Protein AF-A0AAW5PEY7-F1 (afdb_monomer_lite)

pLDDT: mean 78.11, std 16.35, range [37.06, 93.56]

Sequence (83 aa):
MAREQAPESFHSVSLSVSGRGYTANIWRGGATEWGLLSVDIEGGQTVKVNKPKFPSCRAVLQEAEKVAFAGMTVGAGTGDGAG

Radius of gyration: 14.81 Å; chains: 1; bounding box: 39×24×49 Å

Structure (mmCIF, N/CA/C/O backbone):
data_AF-A0AAW5PEY7-F1
#
_entry.id   AF-A0AAW5PEY7-F1
#
loop_
_atom_site.group_PDB
_atom_site.id
_atom_site.type_symbol
_atom_site.label_atom_id
_atom_site.label_alt_id
_atom_site.label_comp_id
_atom_site.label_asym_id
_atom_site.label_entity_id
_atom_site.label_seq_id
_atom_site.pdbx_PDB_ins_code
_atom_site.Cartn_x
_atom_site.Cartn_y
_atom_site.Cartn_z
_atom_site.occupancy
_atom_site.B_iso_or_equiv
_atom_site.auth_seq_id
_atom_site.auth_comp_id
_atom_site.auth_asym_id
_atom_site.auth_atom_id
_atom_site.pdbx_PDB_model_num
ATOM 1 N N . MET A 1 1 ? 3.669 7.160 -30.949 1.00 38.53 1 MET A N 1
ATOM 2 C CA . MET A 1 1 ? 2.435 6.609 -30.351 1.00 38.53 1 MET A CA 1
ATOM 3 C C . MET A 1 1 ? 2.730 6.369 -28.883 1.00 38.53 1 MET A C 1
ATOM 5 O O . MET A 1 1 ? 3.548 5.507 -28.585 1.00 38.53 1 MET A O 1
ATOM 9 N N . ALA A 1 2 ? 2.194 7.199 -27.987 1.00 41.53 2 ALA A N 1
ATOM 10 C CA . ALA A 1 2 ? 2.345 6.980 -26.555 1.00 41.53 2 ALA A CA 1
ATOM 11 C C . ALA A 1 2 ? 1.514 5.743 -26.203 1.00 41.53 2 ALA A C 1
ATOM 13 O O . ALA A 1 2 ? 0.294 5.820 -26.128 1.00 41.53 2 ALA A O 1
ATOM 14 N N . ARG A 1 3 ? 2.163 4.576 -26.096 1.00 43.16 3 ARG A N 1
ATOM 15 C CA . ARG A 1 3 ? 1.551 3.422 -25.437 1.00 43.16 3 ARG A CA 1
ATOM 16 C C . ARG A 1 3 ? 1.380 3.859 -23.994 1.00 43.16 3 ARG A C 1
ATOM 18 O O . ARG A 1 3 ? 2.360 3.931 -23.257 1.00 43.16 3 ARG A O 1
ATOM 25 N N . GLU A 1 4 ? 0.154 4.202 -23.634 1.00 54.47 4 GLU A N 1
ATOM 26 C CA . GLU A 1 4 ? -0.327 4.189 -22.261 1.00 54.47 4 GLU A CA 1
ATOM 27 C C . GLU A 1 4 ? -0.153 2.744 -21.785 1.00 54.47 4 GLU A C 1
ATOM 29 O O . GLU A 1 4 ? -1.044 1.907 -21.907 1.00 54.47 4 GLU A O 1
ATOM 34 N N . GLN A 1 5 ? 1.080 2.392 -21.412 1.00 48.47 5 GLN A N 1
ATOM 35 C CA . GLN A 1 5 ? 1.402 1.082 -20.888 1.00 48.47 5 GLN A CA 1
ATOM 36 C C . GLN A 1 5 ? 0.658 1.012 -19.568 1.00 48.47 5 GLN A C 1
ATOM 38 O O . GLN A 1 5 ? 1.065 1.632 -18.585 1.00 48.47 5 GLN A O 1
ATOM 43 N N . ALA A 1 6 ? -0.475 0.308 -19.581 1.00 51.09 6 ALA A N 1
ATOM 44 C CA . ALA A 1 6 ? -1.078 -0.180 -18.360 1.00 51.09 6 ALA A CA 1
ATOM 45 C C . ALA A 1 6 ? 0.064 -0.760 -17.508 1.00 51.09 6 ALA A C 1
ATOM 47 O O . ALA A 1 6 ? 0.915 -1.458 -18.074 1.00 51.09 6 ALA A O 1
ATOM 48 N N . PRO A 1 7 ? 0.147 -0.409 -16.213 1.00 56.47 7 PRO A N 1
ATOM 49 C CA . PRO A 1 7 ? 1.235 -0.850 -15.350 1.00 56.47 7 PRO A CA 1
ATOM 50 C C . PRO A 1 7 ? 1.485 -2.345 -15.566 1.00 56.47 7 PRO A C 1
ATOM 52 O O . PRO A 1 7 ? 0.538 -3.126 -15.498 1.00 56.47 7 PRO A O 1
ATOM 55 N N . GLU A 1 8 ? 2.729 -2.723 -15.880 1.00 62.50 8 GLU A N 1
ATOM 56 C CA . GLU A 1 8 ? 3.074 -4.053 -16.410 1.00 62.50 8 GLU A CA 1
ATOM 57 C C . GLU A 1 8 ? 2.570 -5.206 -15.532 1.00 62.50 8 GLU A C 1
ATOM 59 O O . GLU A 1 8 ? 2.333 -6.306 -16.030 1.00 62.50 8 GLU A O 1
ATOM 64 N N . SER A 1 9 ? 2.355 -4.975 -14.234 1.00 77.94 9 SER A N 1
ATOM 65 C CA . SER A 1 9 ? 1.540 -5.843 -13.381 1.00 77.94 9 SER A CA 1
ATOM 66 C C . SER A 1 9 ? 0.954 -5.073 -12.195 1.00 77.94 9 SER A C 1
ATOM 68 O O . SER A 1 9 ? 1.660 -4.324 -11.517 1.00 77.94 9 SER A O 1
ATOM 70 N N . PHE A 1 10 ? -0.333 -5.276 -11.913 1.00 84.62 10 PHE A N 1
ATOM 71 C CA . PHE A 1 10 ? -0.989 -4.814 -10.687 1.00 84.62 10 PHE A CA 1
ATOM 72 C C . PHE A 1 10 ? -0.980 -5.929 -9.638 1.00 84.62 10 PHE A C 1
ATOM 74 O O . PHE A 1 10 ? -1.232 -7.091 -9.962 1.00 84.62 10 PHE A O 1
ATOM 81 N N . HIS A 1 11 ? -0.717 -5.577 -8.380 1.00 85.69 11 HIS A N 1
ATOM 82 C CA . HIS A 1 11 ? -0.721 -6.512 -7.263 1.00 85.69 11 HIS A CA 1
ATOM 83 C C . HIS A 1 11 ? -1.425 -5.905 -6.048 1.00 85.69 11 HIS A C 1
ATOM 85 O O . HIS A 1 11 ? -1.175 -4.758 -5.682 1.00 85.69 11 HIS A O 1
ATOM 91 N N . SER A 1 12 ? -2.241 -6.715 -5.378 1.00 90.00 12 SER A N 1
ATOM 92 C CA . SER A 1 12 ? -2.819 -6.386 -4.076 1.00 90.00 12 SER A CA 1
ATOM 93 C C . SER A 1 12 ? -2.210 -7.299 -3.022 1.00 90.00 12 SER A C 1
ATOM 95 O O . SER A 1 12 ? -2.195 -8.519 -3.186 1.00 90.00 12 SER A O 1
ATOM 97 N N . VAL A 1 13 ? -1.682 -6.708 -1.953 1.00 89.44 13 VAL A N 1
ATOM 98 C CA . VAL A 1 13 ? -1.053 -7.440 -0.849 1.00 89.44 13 VAL A CA 1
ATOM 99 C C . VAL A 1 13 ? -1.780 -7.086 0.438 1.00 89.44 13 VAL A C 1
ATOM 101 O O . VAL A 1 13 ? -1.728 -5.939 0.879 1.00 89.44 13 VAL A O 1
ATOM 104 N N . SER A 1 14 ? -2.452 -8.066 1.035 1.00 90.75 14 SER A N 1
ATOM 105 C CA . SER A 1 14 ? -3.097 -7.913 2.338 1.00 90.75 14 SER A CA 1
ATOM 106 C C . SER A 1 14 ? -2.105 -8.225 3.456 1.00 90.75 14 SER A C 1
ATOM 108 O O . SER A 1 14 ? -1.409 -9.239 3.424 1.00 90.75 14 SER A O 1
ATOM 110 N N . LEU A 1 15 ? -2.023 -7.326 4.428 1.00 88.44 15 LEU A N 1
ATOM 111 C CA . LEU A 1 15 ? -1.110 -7.372 5.564 1.00 88.44 15 LEU A CA 1
ATOM 112 C C . LEU A 1 15 ? -1.884 -7.018 6.836 1.00 88.44 15 LEU A C 1
ATOM 114 O O . LEU A 1 15 ? -2.916 -6.353 6.784 1.00 88.44 15 LEU A O 1
ATOM 118 N N . SER A 1 16 ? -1.374 -7.440 7.988 1.00 85.12 16 SER A N 1
ATOM 119 C CA . SER A 1 16 ? -1.934 -7.079 9.291 1.00 85.12 16 SER A CA 1
ATOM 120 C C . SER A 1 16 ? -0.856 -6.414 10.132 1.00 85.12 16 SER A C 1
ATOM 122 O O . SER A 1 16 ? 0.209 -6.991 10.339 1.00 85.12 16 SER A O 1
ATOM 124 N N . VAL A 1 17 ? -1.135 -5.210 10.629 1.00 75.62 17 VAL A N 1
ATOM 125 C CA . VAL A 1 17 ? -0.218 -4.428 11.468 1.00 75.62 17 VAL A CA 1
ATOM 126 C C . VAL A 1 17 ? -0.950 -4.011 12.732 1.00 75.62 17 VAL A C 1
ATOM 128 O O . VAL A 1 17 ? -2.065 -3.500 12.677 1.00 75.62 17 VAL A O 1
ATOM 131 N N . SER A 1 18 ? -0.341 -4.279 13.890 1.00 73.94 18 SER A N 1
ATOM 132 C CA . SER A 1 18 ? -0.923 -3.988 15.210 1.00 73.94 18 SER A CA 1
ATOM 133 C C . SER A 1 18 ? -2.358 -4.512 15.392 1.00 73.94 18 SER A C 1
ATOM 135 O O . SER A 1 18 ? -3.190 -3.863 16.020 1.00 73.94 18 SER A O 1
ATOM 137 N N . GLY A 1 19 ? -2.661 -5.683 14.819 1.00 80.94 19 GLY A N 1
ATOM 138 C CA . GLY A 1 19 ? -3.975 -6.325 14.930 1.00 80.94 19 GLY A CA 1
ATOM 139 C C . GLY A 1 19 ? -5.060 -5.778 13.996 1.00 80.94 19 GLY A C 1
ATOM 140 O O . GLY A 1 19 ? -6.192 -6.237 14.089 1.00 80.94 19 GLY A O 1
ATOM 141 N N . ARG A 1 20 ? -4.737 -4.839 13.095 1.00 80.06 20 ARG A N 1
ATOM 142 C CA . ARG A 1 20 ? -5.651 -4.329 12.059 1.00 80.06 20 ARG A CA 1
ATOM 143 C C . ARG A 1 20 ? -5.164 -4.698 10.662 1.00 80.06 20 ARG A C 1
ATOM 145 O O . ARG A 1 20 ? -3.977 -4.551 10.356 1.00 80.06 20 ARG A O 1
ATOM 152 N N . GLY A 1 21 ? -6.075 -5.184 9.822 1.00 88.81 21 GLY A N 1
ATOM 153 C CA . GLY A 1 21 ? -5.792 -5.496 8.423 1.00 88.81 21 GLY A CA 1
ATOM 154 C C . GLY A 1 21 ? -5.659 -4.248 7.545 1.00 88.81 21 GLY A C 1
ATOM 155 O O . GLY A 1 21 ? -6.300 -3.224 7.778 1.00 88.81 21 GLY A O 1
ATOM 156 N N . TYR A 1 22 ? -4.845 -4.327 6.498 1.00 92.19 22 TYR A N 1
ATOM 157 C CA . TYR A 1 22 ? -4.910 -3.418 5.357 1.00 92.19 22 TYR A CA 1
ATOM 158 C C . TYR A 1 22 ? -4.492 -4.135 4.072 1.00 92.19 22 TYR A C 1
ATOM 160 O O . TYR A 1 22 ? -3.771 -5.129 4.097 1.00 92.19 22 TYR A O 1
ATOM 168 N N . THR A 1 23 ? -4.927 -3.618 2.930 1.00 93.56 23 THR A N 1
ATOM 169 C CA . THR A 1 23 ? -4.540 -4.086 1.601 1.00 93.56 23 THR A CA 1
ATOM 170 C C . THR A 1 23 ? -3.789 -2.980 0.876 1.00 93.56 23 THR A C 1
ATOM 172 O O . THR A 1 23 ? -4.307 -1.886 0.671 1.00 93.56 23 THR A O 1
ATOM 175 N N . ALA A 1 24 ? -2.540 -3.248 0.503 1.00 93.00 24 ALA A N 1
ATOM 176 C CA . ALA A 1 24 ? -1.731 -2.353 -0.309 1.00 93.00 24 ALA A CA 1
ATOM 177 C C . ALA A 1 24 ? -1.934 -2.677 -1.790 1.00 93.00 24 ALA A C 1
ATOM 179 O O . ALA A 1 24 ? -1.639 -3.790 -2.228 1.00 93.00 24 ALA A O 1
ATOM 180 N N . ASN A 1 25 ? -2.388 -1.694 -2.563 1.00 92.25 25 ASN A N 1
ATOM 181 C CA . ASN A 1 25 ? -2.496 -1.795 -4.012 1.00 92.25 25 ASN A CA 1
ATOM 182 C C . ASN A 1 25 ? -1.246 -1.196 -4.637 1.00 92.25 25 ASN A C 1
ATOM 184 O O . ASN A 1 25 ? -1.022 0.020 -4.594 1.00 92.25 25 ASN A O 1
ATOM 188 N N . ILE A 1 26 ? -0.420 -2.064 -5.203 1.00 91.94 26 ILE A N 1
ATOM 189 C CA . ILE A 1 26 ? 0.864 -1.713 -5.788 1.00 91.94 26 ILE A CA 1
ATOM 190 C C . ILE A 1 26 ? 0.874 -2.060 -7.269 1.00 91.94 26 ILE A C 1
ATOM 192 O O . ILE A 1 26 ? 0.148 -2.932 -7.745 1.00 91.94 26 ILE A O 1
ATOM 196 N N . TRP A 1 27 ? 1.732 -1.381 -8.009 1.00 89.06 27 TRP A N 1
ATOM 197 C CA . TRP A 1 27 ? 2.002 -1.716 -9.393 1.00 89.06 27 TRP A CA 1
ATOM 198 C C . TRP A 1 27 ? 3.492 -1.935 -9.604 1.00 89.06 27 TRP A C 1
ATOM 200 O O . TRP A 1 27 ? 4.325 -1.395 -8.872 1.00 89.06 27 TRP A O 1
ATOM 210 N N . ARG A 1 28 ? 3.814 -2.745 -10.606 1.00 86.94 28 ARG A N 1
ATOM 211 C CA . ARG A 1 28 ? 5.171 -3.027 -11.051 1.00 86.94 28 ARG A CA 1
ATOM 212 C C . ARG A 1 28 ? 5.333 -2.521 -12.481 1.00 86.94 28 ARG A C 1
ATOM 214 O O . ARG A 1 28 ? 4.536 -2.874 -13.344 1.00 86.94 28 ARG A O 1
ATOM 221 N N . GLY A 1 29 ? 6.344 -1.687 -12.700 1.00 81.50 29 GLY A N 1
ATOM 222 C CA . GLY A 1 29 ? 6.677 -1.055 -13.983 1.00 81.50 29 GLY A CA 1
ATOM 223 C C . GLY A 1 29 ? 7.944 -1.583 -14.639 1.00 81.50 29 GLY A C 1
ATOM 224 O O . GLY A 1 29 ? 8.562 -0.857 -15.404 1.00 81.50 29 GLY A O 1
ATOM 225 N N . GLY A 1 30 ? 8.400 -2.766 -14.222 1.00 75.31 30 GLY A N 1
ATOM 226 C CA . GLY A 1 30 ? 9.623 -3.391 -14.710 1.00 75.31 30 GLY A CA 1
ATOM 227 C C . GLY A 1 30 ? 10.277 -4.266 -13.643 1.00 75.31 30 GLY A C 1
ATOM 228 O O . GLY A 1 30 ? 9.720 -4.506 -12.567 1.00 75.31 30 GLY A O 1
ATOM 229 N N . ALA A 1 31 ? 11.494 -4.754 -13.899 1.00 72.19 31 ALA A N 1
ATOM 230 C CA . ALA A 1 31 ? 12.191 -5.640 -12.962 1.00 72.19 31 ALA A CA 1
ATOM 231 C C . ALA A 1 31 ? 12.383 -5.004 -11.570 1.00 72.19 31 ALA A C 1
ATOM 233 O O . ALA A 1 31 ? 12.251 -5.699 -10.559 1.00 72.19 31 ALA A O 1
ATOM 234 N N . THR A 1 32 ? 12.628 -3.691 -11.536 1.00 75.56 32 THR A N 1
ATOM 235 C CA . THR A 1 32 ? 13.042 -2.922 -10.353 1.00 75.56 32 THR A CA 1
ATOM 236 C C . THR A 1 32 ? 12.099 -1.776 -9.988 1.00 75.56 32 THR A C 1
ATOM 238 O O . THR A 1 32 ? 12.318 -1.118 -8.975 1.00 75.56 32 THR A O 1
ATOM 241 N N . GLU A 1 33 ? 11.066 -1.516 -10.788 1.00 83.44 33 GLU A N 1
ATOM 242 C CA . GLU A 1 33 ? 10.172 -0.374 -10.593 1.00 83.44 33 GLU A CA 1
ATOM 243 C C . GLU A 1 33 ? 8.879 -0.810 -9.913 1.00 83.44 33 GLU A C 1
ATOM 245 O O . GLU A 1 33 ? 8.125 -1.627 -10.444 1.00 83.44 33 GLU A O 1
ATOM 250 N N . TRP A 1 34 ? 8.636 -0.254 -8.729 1.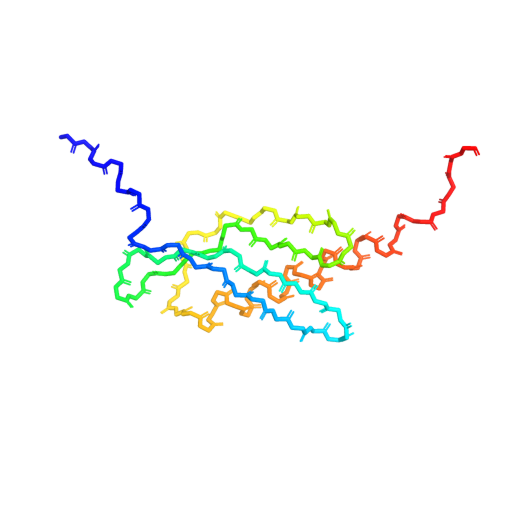00 88.94 34 TRP A N 1
ATOM 251 C CA . TRP A 1 34 ? 7.437 -0.491 -7.933 1.00 88.94 34 TRP A CA 1
ATOM 252 C C . TRP A 1 34 ? 6.755 0.833 -7.609 1.00 88.94 34 TRP A C 1
ATOM 254 O O . TRP A 1 34 ? 7.429 1.834 -7.378 1.00 88.94 34 TRP A O 1
ATOM 264 N N . GLY A 1 35 ? 5.432 0.844 -7.515 1.00 90.88 35 GLY A N 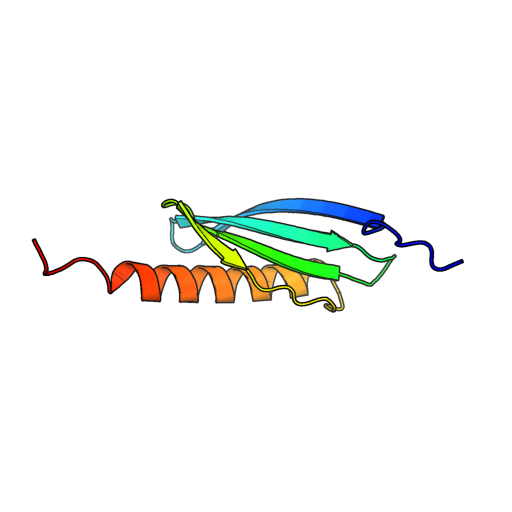1
ATOM 265 C CA . GLY A 1 35 ? 4.671 2.016 -7.097 1.00 90.88 35 GLY A CA 1
ATOM 266 C C . GLY A 1 35 ? 3.506 1.659 -6.184 1.00 90.88 35 GLY A C 1
ATOM 267 O O . GLY A 1 35 ? 2.969 0.558 -6.255 1.00 90.88 35 GLY A O 1
ATOM 268 N N . LEU A 1 36 ? 3.125 2.598 -5.318 1.00 92.38 36 LEU A N 1
ATOM 269 C CA . LEU A 1 36 ? 1.996 2.491 -4.393 1.00 92.38 36 LEU A CA 1
ATOM 270 C C . LEU A 1 36 ? 0.839 3.342 -4.911 1.00 92.38 36 LEU A C 1
ATOM 272 O O . LEU A 1 36 ? 0.969 4.563 -5.011 1.00 92.38 36 LEU A O 1
ATOM 276 N N . LEU A 1 37 ? -0.293 2.715 -5.219 1.00 91.62 37 LEU A N 1
ATOM 277 C CA . LEU A 1 37 ? -1.485 3.405 -5.715 1.00 91.62 37 LEU A CA 1
ATOM 278 C C . LEU A 1 37 ? -2.365 3.841 -4.552 1.00 91.62 37 LEU A C 1
ATOM 280 O O . LEU A 1 37 ? -2.618 5.035 -4.365 1.00 91.62 37 LEU A O 1
ATOM 284 N N . SER A 1 38 ? -2.789 2.873 -3.747 1.00 91.56 38 SER A N 1
ATOM 285 C CA . SER A 1 38 ? -3.646 3.091 -2.590 1.00 91.56 38 SER A CA 1
ATOM 286 C C . SER A 1 38 ? -3.398 2.057 -1.500 1.00 91.56 38 SER A C 1
ATOM 288 O O . SER A 1 38 ? -2.793 1.008 -1.729 1.00 91.56 38 SER A O 1
ATOM 290 N N . VAL A 1 39 ? -3.885 2.377 -0.309 1.00 92.06 39 VAL A N 1
ATOM 291 C CA . VAL A 1 39 ? -3.918 1.497 0.853 1.00 92.06 39 VAL A CA 1
ATOM 292 C C . VAL A 1 39 ? -5.353 1.457 1.362 1.00 92.06 39 VAL A C 1
ATOM 294 O O . VAL A 1 39 ? -5.882 2.488 1.773 1.00 92.06 39 VAL A O 1
ATOM 297 N N . ASP A 1 40 ? -5.981 0.289 1.316 1.00 91.44 40 ASP A N 1
ATOM 298 C CA . ASP A 1 40 ? -7.310 0.045 1.873 1.00 91.44 40 ASP A CA 1
ATOM 299 C C . ASP A 1 40 ? -7.163 -0.481 3.297 1.00 91.44 40 ASP A C 1
ATOM 301 O O . ASP A 1 40 ? -6.627 -1.563 3.512 1.00 91.44 40 ASP A O 1
ATOM 305 N N . ILE A 1 41 ? -7.605 0.286 4.282 1.00 89.38 41 ILE A N 1
ATOM 306 C CA . ILE A 1 41 ? -7.509 -0.056 5.699 1.00 8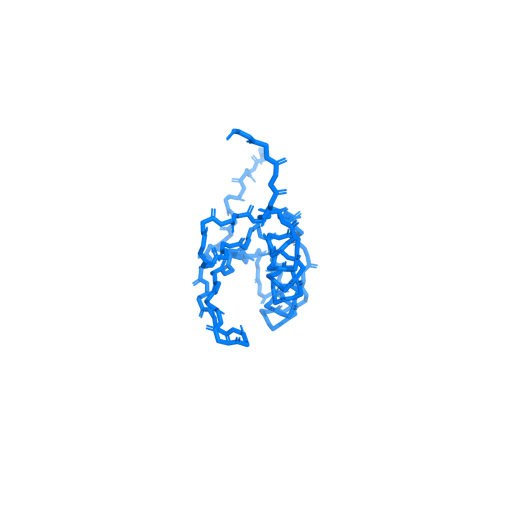9.38 41 ILE A CA 1
ATOM 307 C C . ILE A 1 41 ? -8.809 -0.741 6.122 1.00 89.38 41 ILE A C 1
ATOM 309 O O . ILE A 1 41 ? -9.910 -0.287 5.793 1.00 89.38 41 ILE A O 1
ATOM 313 N N . GLU A 1 42 ? -8.685 -1.833 6.872 1.00 82.50 42 GLU A N 1
ATOM 314 C CA . GLU A 1 42 ? -9.820 -2.517 7.485 1.00 82.50 42 GLU A CA 1
ATOM 315 C C . GLU A 1 42 ? -10.606 -1.534 8.369 1.00 82.50 42 GLU A C 1
ATOM 317 O O . GLU A 1 42 ? -10.042 -0.863 9.234 1.00 82.50 42 GLU A O 1
ATOM 322 N N . GLY A 1 43 ? -11.906 -1.393 8.095 1.00 76.69 43 GLY A N 1
ATOM 323 C CA . GLY A 1 43 ? -12.730 -0.283 8.596 1.00 76.69 43 GLY A CA 1
ATOM 324 C C . GLY A 1 43 ? -13.252 0.656 7.502 1.00 76.69 43 GLY A C 1
ATOM 325 O O . GLY A 1 43 ? -13.978 1.596 7.807 1.00 76.69 43 GLY A O 1
ATOM 326 N N . GLY A 1 44 ? -12.928 0.387 6.230 1.00 79.69 44 GLY A N 1
ATOM 327 C CA . GLY A 1 44 ? -13.538 1.045 5.066 1.00 79.69 44 GLY A CA 1
ATOM 328 C C . GLY A 1 44 ? -12.834 2.322 4.605 1.00 79.69 44 GLY A C 1
ATOM 329 O O . GLY A 1 44 ? -13.353 3.032 3.747 1.00 79.69 44 GLY A O 1
ATOM 330 N N . GLN A 1 45 ? -11.654 2.624 5.151 1.00 84.56 45 GLN A N 1
ATOM 331 C CA . GLN A 1 45 ? -10.894 3.812 4.779 1.00 84.56 45 GLN A CA 1
ATOM 332 C C . GLN A 1 45 ? -9.867 3.488 3.691 1.00 84.56 45 GLN A C 1
ATOM 334 O O . GLN A 1 45 ? -8.941 2.714 3.919 1.00 84.56 45 GLN A O 1
ATOM 339 N N . THR A 1 46 ? -9.965 4.149 2.539 1.00 88.69 46 THR A N 1
ATOM 340 C CA . THR A 1 46 ? -8.975 4.043 1.456 1.00 88.69 46 THR A CA 1
ATOM 341 C C . THR A 1 46 ? -8.108 5.295 1.393 1.00 88.69 46 THR A C 1
ATOM 343 O O . THR A 1 46 ? -8.603 6.396 1.153 1.00 88.69 46 THR A O 1
ATOM 346 N N . VAL A 1 47 ? -6.793 5.133 1.527 1.00 88.06 47 VAL A N 1
ATOM 347 C CA . VAL A 1 47 ? -5.819 6.218 1.368 1.00 88.06 47 VAL A CA 1
ATOM 348 C C . VAL A 1 47 ? -5.176 6.122 -0.012 1.00 88.06 47 VAL A C 1
ATOM 350 O O . VAL A 1 47 ? -4.448 5.175 -0.307 1.00 88.06 47 VAL A O 1
ATOM 353 N N . LYS A 1 48 ? -5.431 7.106 -0.879 1.00 89.19 48 LYS A N 1
ATOM 354 C CA . LYS A 1 48 ? -4.779 7.210 -2.194 1.00 89.19 48 LYS A CA 1
ATOM 355 C C . LYS A 1 48 ? -3.414 7.875 -2.032 1.00 89.19 48 LYS A C 1
ATOM 357 O O . LYS A 1 48 ? -3.328 8.978 -1.506 1.00 89.19 48 LYS A O 1
ATOM 362 N N . VAL A 1 49 ? -2.360 7.208 -2.494 1.00 85.69 49 VAL A N 1
ATOM 363 C CA . VAL A 1 49 ? -0.966 7.655 -2.324 1.00 85.69 49 VAL A CA 1
ATOM 364 C C . VAL A 1 49 ? -0.348 8.068 -3.658 1.00 85.69 49 VAL A C 1
ATOM 366 O O . VAL A 1 49 ? 0.402 9.039 -3.703 1.00 85.69 49 VAL A O 1
ATOM 369 N N . ASN A 1 50 ? -0.667 7.341 -4.734 1.00 82.38 50 ASN A N 1
ATOM 370 C CA . ASN A 1 50 ? -0.152 7.536 -6.093 1.00 82.38 50 ASN A CA 1
ATOM 371 C C . ASN A 1 50 ? 1.355 7.872 -6.151 1.00 82.38 50 ASN A C 1
ATOM 373 O O . ASN A 1 50 ? 1.774 8.806 -6.836 1.00 82.38 50 ASN A O 1
ATOM 377 N N . LYS A 1 51 ? 2.180 7.123 -5.404 1.00 81.06 51 LYS A N 1
ATOM 378 C CA . LYS A 1 51 ? 3.643 7.269 -5.398 1.00 81.06 51 LYS A CA 1
ATOM 379 C C . LYS A 1 51 ? 4.257 6.287 -6.399 1.00 81.06 51 LYS A C 1
ATOM 381 O O . LYS A 1 51 ? 4.186 5.080 -6.172 1.00 81.06 51 LYS A O 1
ATOM 386 N N . PRO A 1 52 ? 4.877 6.766 -7.491 1.00 74.31 52 PRO A N 1
ATOM 387 C CA . PRO A 1 52 ? 5.184 5.907 -8.631 1.00 74.31 52 PRO A CA 1
ATOM 388 C C . PRO A 1 52 ? 6.525 5.166 -8.556 1.00 74.31 52 PRO A C 1
ATOM 390 O O . PRO A 1 52 ? 6.783 4.358 -9.438 1.00 74.31 52 PRO A O 1
ATOM 393 N N . LYS A 1 53 ? 7.414 5.452 -7.590 1.00 81.50 53 LYS A N 1
ATOM 394 C CA . LYS A 1 53 ? 8.800 4.951 -7.646 1.00 81.50 53 LYS A CA 1
ATOM 395 C C . LYS A 1 53 ? 9.339 4.491 -6.294 1.00 81.50 53 LYS A C 1
ATOM 397 O O . LYS A 1 53 ? 9.731 5.303 -5.461 1.00 81.50 53 LYS A O 1
ATOM 402 N N . PHE A 1 54 ? 9.428 3.177 -6.137 1.00 88.56 54 PHE A N 1
ATOM 403 C CA . PHE A 1 54 ? 10.125 2.470 -5.073 1.00 88.56 54 PHE A CA 1
ATOM 404 C C . PHE A 1 54 ? 11.122 1.481 -5.691 1.00 88.56 54 PHE A C 1
ATOM 406 O O . PHE A 1 54 ? 10.803 0.837 -6.691 1.00 88.56 54 PHE A O 1
ATOM 413 N N . PRO A 1 55 ? 12.310 1.313 -5.084 1.00 87.19 55 PRO A N 1
ATOM 414 C CA . PRO A 1 55 ? 13.368 0.455 -5.620 1.00 87.19 55 PRO A CA 1
ATOM 415 C C . PRO A 1 55 ? 13.077 -1.047 -5.476 1.00 87.19 55 PRO A C 1
ATOM 417 O O . PRO A 1 55 ? 13.828 -1.880 -5.982 1.00 87.19 55 PRO A O 1
ATOM 420 N N . SER A 1 56 ? 12.053 -1.437 -4.707 1.00 88.06 56 SER A N 1
ATOM 421 C CA . SER A 1 56 ? 11.742 -2.839 -4.402 1.00 88.06 56 SER A CA 1
ATOM 422 C C . SER A 1 56 ? 10.315 -3.004 -3.872 1.00 88.06 56 SER A C 1
ATOM 424 O O . SER A 1 56 ? 9.787 -2.091 -3.234 1.00 88.06 56 SER A O 1
ATOM 426 N N . CYS A 1 57 ? 9.760 -4.218 -3.994 1.00 87.00 57 CYS A N 1
ATOM 427 C CA . CYS A 1 57 ? 8.494 -4.605 -3.355 1.00 87.00 57 CYS A CA 1
ATOM 428 C C . CYS A 1 57 ? 8.510 -4.331 -1.834 1.00 87.00 57 CYS A C 1
ATOM 430 O O . CYS A 1 57 ? 7.586 -3.761 -1.264 1.00 87.00 57 CYS A O 1
ATOM 432 N N . ARG A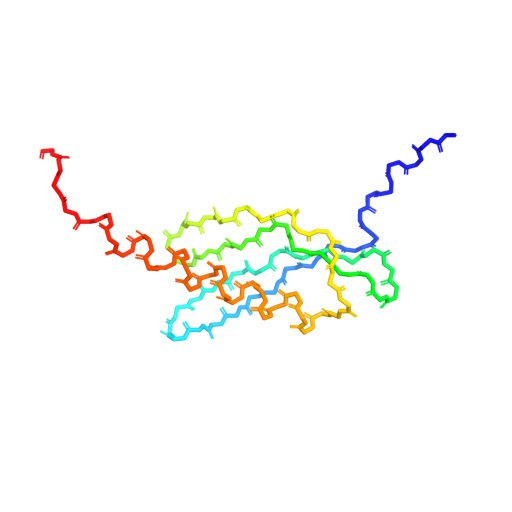 1 58 ? 9.623 -4.637 -1.157 1.00 89.94 58 ARG A N 1
ATOM 433 C CA . ARG A 1 58 ? 9.756 -4.374 0.285 1.00 89.94 58 ARG A CA 1
ATOM 434 C C . ARG A 1 58 ? 9.645 -2.886 0.637 1.00 89.94 58 ARG A C 1
ATOM 436 O O . ARG A 1 58 ? 9.015 -2.549 1.633 1.00 89.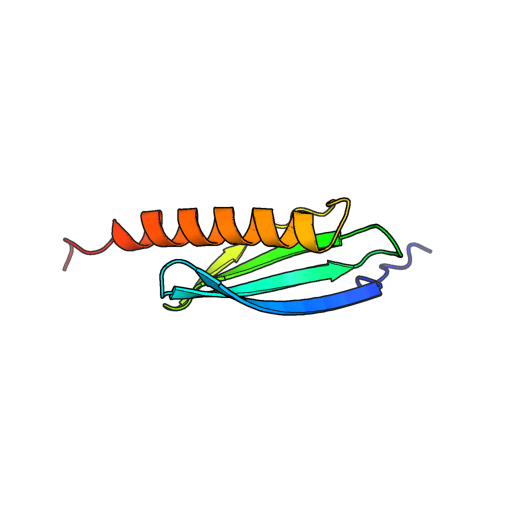94 58 ARG A O 1
ATOM 443 N N . ALA A 1 59 ? 10.237 -2.007 -0.171 1.00 91.38 59 ALA A N 1
ATOM 444 C CA . ALA A 1 59 ? 10.211 -0.566 0.076 1.00 91.38 59 ALA A CA 1
ATOM 445 C C . ALA A 1 59 ? 8.799 0.016 -0.105 1.00 91.38 59 ALA A C 1
ATOM 447 O O . ALA A 1 59 ? 8.383 0.856 0.690 1.00 91.38 59 ALA A O 1
ATOM 448 N N . VAL A 1 60 ? 8.043 -0.466 -1.100 1.00 92.38 60 VAL A N 1
ATOM 449 C CA . VAL A 1 60 ? 6.650 -0.039 -1.296 1.00 92.38 60 VAL A CA 1
ATOM 450 C C . VAL A 1 60 ? 5.743 -0.520 -0.157 1.00 92.38 60 VAL A C 1
ATOM 452 O O . VAL A 1 60 ? 4.912 0.249 0.318 1.00 92.38 60 VAL A O 1
ATOM 455 N N . LEU A 1 61 ? 5.944 -1.742 0.352 1.00 91.06 61 LEU A N 1
ATOM 456 C CA . LEU A 1 61 ? 5.173 -2.264 1.487 1.00 91.06 61 LEU A CA 1
ATOM 457 C C . LEU A 1 61 ? 5.477 -1.527 2.800 1.00 91.06 61 LEU A C 1
ATOM 459 O O . LEU A 1 61 ? 4.553 -1.259 3.562 1.00 91.06 61 LEU A O 1
ATOM 463 N N . GLN A 1 62 ? 6.736 -1.143 3.045 1.00 92.31 62 GLN A N 1
ATOM 464 C CA . GLN A 1 62 ? 7.096 -0.311 4.202 1.00 92.31 62 GLN A CA 1
ATOM 465 C C . GLN A 1 62 ? 6.436 1.070 4.156 1.00 92.31 62 GLN A C 1
ATOM 467 O O . GLN A 1 62 ? 6.058 1.610 5.192 1.00 92.31 62 GLN A O 1
ATOM 472 N N . GLU A 1 63 ? 6.291 1.662 2.970 1.00 91.94 63 GLU A N 1
ATOM 473 C CA . GLU A 1 63 ? 5.552 2.918 2.842 1.00 91.94 63 GLU A CA 1
ATOM 474 C C . GLU A 1 63 ? 4.045 2.704 3.022 1.00 91.94 63 GLU A C 1
ATOM 476 O O . GLU A 1 63 ? 3.395 3.493 3.705 1.00 91.94 63 GLU A O 1
ATOM 481 N N . ALA A 1 64 ? 3.495 1.619 2.469 1.00 91.44 64 ALA A N 1
ATOM 482 C CA . ALA A 1 64 ? 2.093 1.262 2.654 1.00 91.44 64 ALA A CA 1
ATOM 483 C C . ALA A 1 64 ? 1.742 1.061 4.136 1.00 91.44 64 ALA A C 1
ATOM 485 O O . ALA A 1 64 ? 0.697 1.530 4.571 1.00 91.44 64 ALA A O 1
ATOM 486 N N . GLU A 1 65 ? 2.633 0.446 4.918 1.00 91.19 65 GLU A N 1
ATOM 487 C CA . GLU A 1 65 ? 2.488 0.298 6.371 1.00 91.19 65 GLU A CA 1
ATOM 488 C C . GLU A 1 65 ? 2.413 1.654 7.084 1.00 91.19 65 GLU A C 1
ATOM 490 O O . GLU A 1 65 ? 1.495 1.890 7.868 1.00 91.19 65 GLU A O 1
ATOM 495 N N . LYS A 1 66 ? 3.329 2.583 6.781 1.00 89.94 66 LYS A N 1
ATOM 496 C CA . LYS A 1 66 ? 3.309 3.934 7.372 1.00 89.94 66 LYS A CA 1
ATOM 497 C C . LYS A 1 66 ? 2.024 4.683 7.032 1.00 89.94 66 LYS A C 1
ATOM 499 O O . LYS A 1 66 ? 1.456 5.351 7.892 1.00 89.94 66 LYS A O 1
ATOM 504 N N . VAL A 1 67 ? 1.570 4.568 5.783 1.00 89.38 67 VAL A N 1
ATOM 505 C CA . VAL A 1 67 ? 0.313 5.167 5.321 1.00 89.38 67 VAL A CA 1
ATOM 506 C C . VAL A 1 67 ? -0.880 4.534 6.032 1.00 89.38 67 VAL A C 1
ATOM 508 O O . VAL A 1 67 ? -1.758 5.263 6.488 1.00 89.38 67 VAL A O 1
ATOM 511 N N . ALA A 1 68 ? -0.905 3.206 6.168 1.00 88.56 68 ALA A N 1
ATOM 512 C CA . ALA A 1 68 ? -1.944 2.495 6.903 1.00 88.56 68 ALA A CA 1
ATOM 513 C C . ALA A 1 68 ? -1.999 2.981 8.355 1.00 88.56 68 ALA A C 1
ATOM 515 O O . ALA A 1 68 ? -3.066 3.339 8.844 1.00 88.56 68 ALA A O 1
ATOM 516 N N . PHE A 1 69 ? -0.846 3.083 9.019 1.00 86.38 69 PHE A N 1
ATOM 517 C CA . PHE A 1 69 ? -0.752 3.540 10.403 1.00 86.38 69 PHE A CA 1
ATOM 518 C C . PHE A 1 69 ? -1.240 4.985 10.569 1.00 86.38 69 PHE A C 1
ATOM 520 O O . PHE A 1 69 ? -2.057 5.261 11.443 1.00 86.38 69 PHE A O 1
ATOM 527 N N . ALA A 1 70 ? -0.810 5.898 9.692 1.00 84.94 70 ALA A N 1
ATOM 528 C CA . ALA A 1 70 ? -1.287 7.281 9.685 1.00 84.94 70 ALA A CA 1
ATOM 529 C C . ALA A 1 70 ? -2.797 7.373 9.405 1.00 84.94 70 ALA A C 1
ATOM 531 O O . ALA A 1 70 ? -3.508 8.159 10.024 1.00 84.94 70 ALA A O 1
ATOM 532 N N . GLY A 1 71 ? -3.314 6.544 8.498 1.00 79.31 71 GLY A N 1
ATOM 533 C CA . GLY A 1 71 ? -4.746 6.464 8.240 1.00 79.31 71 GLY A CA 1
ATOM 534 C C . GLY A 1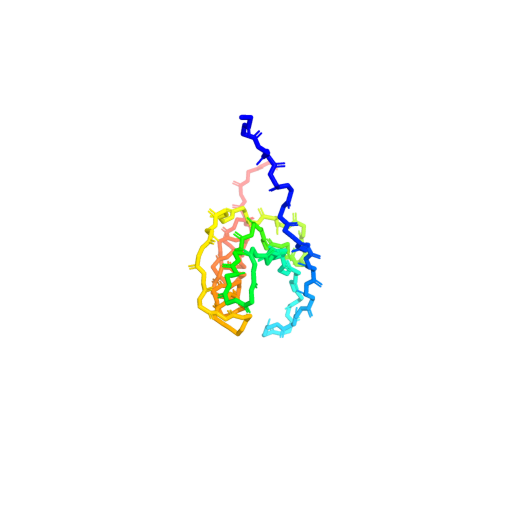 71 ? -5.530 5.954 9.453 1.00 79.31 71 GLY A C 1
ATOM 535 O O . GLY A 1 71 ? -6.594 6.489 9.757 1.00 79.31 71 GLY A O 1
ATOM 536 N N . MET A 1 72 ? -4.998 4.968 10.177 1.00 78.12 72 MET A N 1
ATOM 537 C CA . MET A 1 72 ? -5.615 4.444 11.397 1.00 78.12 72 MET A CA 1
ATOM 538 C C . MET A 1 72 ? -5.634 5.473 12.532 1.00 78.12 72 MET A C 1
ATOM 540 O O . MET A 1 72 ? -6.610 5.506 13.279 1.00 78.12 72 MET A O 1
ATOM 544 N N . THR A 1 73 ? -4.598 6.307 12.677 1.00 73.25 73 THR A N 1
ATOM 545 C CA . THR A 1 73 ? -4.564 7.343 13.724 1.00 73.25 73 THR A CA 1
ATOM 546 C C . THR A 1 73 ? -5.505 8.507 13.427 1.00 73.25 73 THR A C 1
ATOM 548 O O . THR A 1 73 ? -6.160 8.995 14.343 1.00 73.25 73 THR A O 1
ATOM 551 N N . VAL A 1 74 ? -5.633 8.919 12.161 1.00 66.38 74 VAL A N 1
ATOM 552 C CA . VAL A 1 74 ? -6.570 9.982 11.753 1.00 66.38 74 VAL A CA 1
ATOM 553 C C . VAL A 1 74 ? -8.027 9.516 11.875 1.00 66.38 74 VAL A C 1
ATOM 555 O O . VAL A 1 74 ? -8.863 10.252 12.398 1.00 66.38 74 VAL A O 1
ATOM 558 N N . GLY A 1 75 ? -8.329 8.276 11.474 1.00 55.94 75 GLY A N 1
ATOM 559 C CA . GLY A 1 75 ? -9.664 7.687 11.624 1.00 55.94 75 GLY A CA 1
ATOM 560 C C . GLY A 1 75 ? -10.059 7.431 13.084 1.00 55.94 75 GLY A C 1
ATOM 561 O O . GLY A 1 75 ? -11.220 7.593 13.443 1.00 55.94 75 GLY A O 1
ATOM 562 N N . ALA A 1 76 ? -9.096 7.111 13.957 1.00 53.66 76 ALA A N 1
ATOM 563 C CA . ALA A 1 76 ? -9.342 6.939 15.393 1.00 53.66 76 ALA A CA 1
ATOM 564 C C . ALA A 1 76 ? -9.656 8.255 16.138 1.00 53.66 76 ALA A C 1
ATOM 566 O O . ALA A 1 76 ? -10.104 8.202 17.279 1.00 53.66 76 ALA A O 1
ATOM 567 N N . GLY A 1 77 ? -9.430 9.417 15.511 1.00 44.69 77 GLY A N 1
ATOM 568 C CA . GLY A 1 77 ? -9.719 10.737 16.083 1.00 44.69 77 GLY A CA 1
ATOM 569 C C . GLY A 1 77 ? -11.046 11.367 15.644 1.00 44.69 77 GLY A C 1
ATOM 570 O O . GLY A 1 77 ? -11.414 12.403 16.185 1.00 44.69 77 GLY A O 1
ATOM 571 N N . THR A 1 78 ? -11.773 10.777 14.686 1.00 47.81 78 THR A N 1
ATOM 572 C CA . THR A 1 78 ? -13.081 11.292 14.224 1.00 47.81 78 THR A CA 1
ATOM 573 C C . THR A 1 78 ? -14.185 10.334 14.644 1.00 47.81 78 THR A C 1
ATOM 575 O O . THR A 1 78 ? -14.792 9.628 13.844 1.00 47.81 78 THR A O 1
ATOM 578 N N . GLY A 1 79 ? -14.401 10.284 15.948 1.00 48.50 79 GLY A N 1
ATOM 579 C CA . GLY A 1 79 ? -15.489 9.555 16.571 1.00 48.50 79 GLY A CA 1
ATOM 580 C C . GLY A 1 79 ? -15.881 10.247 17.861 1.00 48.50 79 GLY A C 1
ATOM 581 O O . GLY A 1 79 ? -15.740 9.632 18.902 1.00 48.50 79 GLY A O 1
ATOM 582 N N . ASP A 1 80 ? -16.272 11.525 17.792 1.00 50.66 80 ASP A N 1
ATOM 583 C CA . ASP A 1 80 ? -17.215 12.129 18.743 1.00 50.66 80 ASP A CA 1
ATOM 584 C C . ASP A 1 80 ? -17.687 13.522 18.269 1.00 50.66 80 ASP A C 1
ATOM 586 O O . ASP A 1 80 ? -16.876 14.416 18.026 1.00 50.66 80 ASP A O 1
ATOM 590 N N . GLY A 1 81 ? -19.012 13.694 18.164 1.00 45.91 81 GLY A N 1
ATOM 591 C CA . GLY A 1 81 ? -19.675 14.992 18.335 1.00 45.91 81 GLY A CA 1
ATOM 592 C C . GLY A 1 81 ? -20.150 15.768 17.098 1.00 45.91 81 GLY A C 1
ATOM 593 O O . GLY A 1 81 ? -19.639 16.855 16.849 1.00 45.91 81 GLY A O 1
ATOM 594 N N . ALA A 1 82 ? -21.192 15.297 16.399 1.00 43.12 82 ALA A N 1
ATOM 595 C CA . ALA A 1 82 ? -22.255 16.166 15.853 1.00 43.12 82 ALA A CA 1
ATOM 596 C C . ALA A 1 82 ? -23.434 15.332 15.316 1.00 43.12 82 ALA A C 1
ATOM 598 O O . ALA A 1 82 ? -23.292 14.636 14.309 1.00 43.12 82 ALA A O 1
ATOM 599 N N . GLY A 1 83 ? -24.592 15.443 15.971 1.00 37.06 83 GLY A N 1
ATOM 600 C CA . GLY A 1 83 ? -25.867 14.869 15.535 1.00 37.06 83 GLY A CA 1
ATOM 601 C C . GLY A 1 83 ? -26.860 14.764 16.673 1.00 37.06 83 GLY A C 1
ATOM 602 O O . GLY A 1 83 ? -26.934 13.660 17.247 1.00 37.06 83 GLY A O 1
#

Foldseek 3Di:
DPPPPDQPDWDWDWDADPNWIKIWIKGHNDPQWIFTQWIQTRPGDIGGDGGGGDRDPVRRVVVSVVVNVVSVVVVVPPPDDDD

Organism: NCBI:txid216778

Secondary structure (DSSP, 8-state):
-------SEEEEEEEEETTEEEEEEEEE-SSS-EEEEEEEETTTEEEEEEEEEESSHHHHHHHHHHHHHHHHHHHTT--S---